Protein AF-A0A4E9E8W4-F1 (afdb_monomer_lite)

Sequence (91 aa):
MGQSPHFYKKEERMYPRICATHARNLDRLNPGHEIVRILLRLLEWDHKNRITAPELVKLTVEMMEARSTQDAPKEQMDLEVPEGTRTVEFW

Structure (mmCIF, N/CA/C/O backbone):
data_AF-A0A4E9E8W4-F1
#
_entry.id   AF-A0A4E9E8W4-F1
#
loop_
_atom_site.group_PDB
_atom_site.id
_atom_site.type_symbol
_atom_site.label_atom_id
_atom_site.label_alt_id
_atom_site.label_comp_id
_atom_site.label_asym_id
_atom_site.label_entity_id
_atom_site.label_seq_id
_atom_site.pdbx_PDB_ins_code
_atom_site.Cartn_x
_atom_site.Cartn_y
_atom_site.Cartn_z
_atom_site.occupancy
_atom_site.B_iso_or_equiv
_atom_site.auth_seq_id
_atom_site.auth_comp_id
_atom_site.auth_asym_id
_atom_site.auth_atom_id
_atom_site.pdbx_PDB_model_num
ATOM 1 N N . MET A 1 1 ? 26.919 -17.630 3.805 1.00 34.91 1 MET A N 1
ATOM 2 C CA . MET A 1 1 ? 26.951 -16.602 2.743 1.00 34.91 1 MET A CA 1
ATOM 3 C C . MET A 1 1 ? 25.792 -16.879 1.800 1.00 34.91 1 MET A C 1
ATOM 5 O O . MET A 1 1 ? 25.895 -17.789 0.991 1.00 34.91 1 MET A O 1
ATOM 9 N N . GLY A 1 2 ? 24.657 -16.202 1.986 1.00 43.97 2 GLY A N 1
ATOM 10 C CA . GLY A 1 2 ? 23.511 -16.354 1.088 1.00 43.97 2 GLY A CA 1
ATOM 11 C C . GLY A 1 2 ? 23.799 -15.615 -0.212 1.00 43.97 2 GLY A C 1
ATOM 12 O O . GLY A 1 2 ? 24.058 -14.415 -0.178 1.00 43.97 2 GLY A O 1
ATOM 13 N N . GLN A 1 3 ? 23.816 -16.325 -1.339 1.00 43.03 3 GLN A N 1
ATOM 14 C CA . GLN A 1 3 ? 23.792 -15.675 -2.645 1.00 43.03 3 GLN A CA 1
ATOM 15 C C . GLN A 1 3 ? 22.456 -14.938 -2.756 1.00 43.03 3 GLN A C 1
ATOM 17 O O . GLN A 1 3 ? 21.405 -15.575 -2.816 1.00 43.03 3 GLN A O 1
ATOM 22 N N . SER A 1 4 ? 22.487 -13.602 -2.749 1.00 48.44 4 SER A N 1
ATOM 23 C CA . SER A 1 4 ? 21.340 -12.820 -3.209 1.00 48.44 4 SER A CA 1
ATOM 24 C C . SER A 1 4 ? 20.986 -13.301 -4.617 1.00 48.44 4 SER A C 1
ATOM 26 O O . SER A 1 4 ? 21.905 -13.449 -5.430 1.00 48.44 4 SER A O 1
ATOM 28 N N . PRO A 1 5 ? 19.708 -13.568 -4.931 1.00 53.66 5 PRO A N 1
ATOM 29 C CA . PRO A 1 5 ? 19.345 -14.041 -6.256 1.00 53.66 5 PRO A CA 1
ATOM 30 C C . PRO A 1 5 ? 19.812 -13.014 -7.292 1.00 53.66 5 PRO A C 1
ATOM 32 O O . PRO A 1 5 ? 19.467 -11.834 -7.210 1.00 53.66 5 PRO A O 1
ATOM 35 N N . HIS A 1 6 ? 20.634 -13.446 -8.249 1.00 51.22 6 HIS A N 1
ATOM 36 C CA . HIS A 1 6 ? 20.981 -12.628 -9.405 1.00 51.22 6 HIS A CA 1
ATOM 37 C C . HIS A 1 6 ? 19.777 -12.593 -10.342 1.00 51.22 6 HIS A C 1
ATOM 39 O O . HIS A 1 6 ? 19.665 -13.401 -11.260 1.00 51.22 6 HIS A O 1
ATOM 45 N N . PHE A 1 7 ? 18.859 -11.666 -10.088 1.00 53.56 7 PHE A N 1
ATOM 46 C CA . PHE A 1 7 ? 17.777 -11.378 -11.016 1.00 53.56 7 PHE A CA 1
ATOM 47 C C . PHE A 1 7 ? 18.368 -10.773 -12.291 1.00 53.56 7 PHE A C 1
ATOM 49 O O . PHE A 1 7 ? 19.197 -9.858 -12.254 1.00 53.56 7 PHE A O 1
ATOM 56 N N . TYR A 1 8 ? 17.963 -11.282 -13.452 1.00 60.78 8 TYR A N 1
ATOM 57 C CA . TYR A 1 8 ? 18.376 -10.682 -14.718 1.00 60.78 8 TYR A CA 1
ATOM 58 C C . TYR A 1 8 ? 17.793 -9.260 -14.784 1.00 60.78 8 TYR A C 1
ATOM 60 O O . TYR A 1 8 ? 16.642 -9.057 -14.410 1.00 60.78 8 TYR A O 1
ATOM 68 N N . LYS A 1 9 ? 18.525 -8.263 -15.317 1.00 64.19 9 LYS A N 1
ATOM 69 C CA . LYS A 1 9 ? 18.093 -6.837 -15.389 1.00 64.19 9 LYS A CA 1
ATOM 70 C C . LYS A 1 9 ? 16.644 -6.613 -15.869 1.00 64.19 9 LYS A C 1
ATOM 72 O O . LYS A 1 9 ? 16.053 -5.567 -15.614 1.00 64.19 9 LYS A O 1
ATOM 77 N N . LYS A 1 10 ? 16.084 -7.556 -16.633 1.00 67.81 10 LYS A N 1
ATOM 78 C CA . LYS A 1 10 ? 14.693 -7.547 -17.104 1.00 67.81 10 LYS A CA 1
ATOM 79 C C . LYS A 1 10 ? 13.684 -7.872 -15.992 1.00 67.81 10 LYS A C 1
ATOM 81 O O . LYS A 1 10 ? 12.639 -7.234 -15.941 1.00 67.81 10 LYS A O 1
ATOM 86 N N . GLU A 1 11 ? 13.991 -8.823 -15.119 1.00 65.94 11 GLU A N 1
ATOM 87 C CA . GLU A 1 11 ? 13.145 -9.236 -13.993 1.00 65.94 11 GLU A CA 1
ATOM 88 C C . GLU A 1 11 ? 13.069 -8.134 -12.934 1.00 65.94 11 GLU A C 1
ATOM 90 O O . GLU A 1 11 ? 11.971 -7.765 -12.525 1.00 65.94 11 GLU A O 1
ATOM 95 N N . GLU A 1 12 ? 14.196 -7.497 -12.598 1.00 67.81 12 GLU A N 1
ATOM 96 C CA . GLU A 1 12 ? 14.230 -6.357 -11.665 1.00 67.81 12 GLU A CA 1
ATOM 97 C C . GLU A 1 12 ? 13.363 -5.183 -12.143 1.00 67.81 12 GLU A C 1
ATOM 99 O O . GLU A 1 12 ? 12.658 -4.551 -11.359 1.00 67.81 12 GLU A O 1
ATOM 104 N N . ARG A 1 13 ? 13.355 -4.911 -13.454 1.00 74.25 13 ARG A N 1
ATOM 105 C CA . ARG A 1 13 ? 12.509 -3.863 -14.054 1.00 74.25 13 ARG A CA 1
ATOM 106 C C . ARG A 1 13 ? 11.020 -4.207 -14.022 1.00 74.25 13 ARG A C 1
ATOM 108 O O . ARG A 1 13 ? 10.188 -3.302 -14.012 1.00 74.25 13 ARG A O 1
ATOM 115 N N . MET A 1 14 ? 10.681 -5.494 -14.046 1.00 82.31 14 MET A N 1
ATOM 116 C CA . MET A 1 14 ? 9.297 -5.970 -13.986 1.00 82.31 14 MET A CA 1
ATOM 117 C C . MET A 1 14 ? 8.787 -6.096 -12.553 1.00 82.31 14 MET A C 1
ATOM 119 O O . MET A 1 14 ? 7.579 -6.010 -12.334 1.00 82.31 14 MET A O 1
ATOM 123 N N . TYR A 1 15 ? 9.691 -6.240 -11.586 1.00 81.12 15 TYR A N 1
ATOM 124 C CA . TYR A 1 15 ? 9.364 -6.473 -10.187 1.00 81.12 15 TYR A CA 1
ATOM 125 C C . TYR A 1 15 ? 8.364 -5.456 -9.599 1.00 81.12 15 TYR A C 1
ATOM 127 O O . TYR A 1 15 ? 7.352 -5.894 -9.051 1.00 81.12 15 TYR A O 1
ATOM 135 N N . PRO A 1 16 ? 8.493 -4.125 -9.808 1.00 85.12 16 PRO A N 1
ATOM 136 C CA . PRO A 1 16 ? 7.488 -3.172 -9.326 1.00 85.12 16 PRO A CA 1
ATOM 137 C C . PRO A 1 16 ? 6.088 -3.404 -9.908 1.00 85.12 16 PRO A C 1
ATOM 139 O O . PRO A 1 16 ? 5.092 -3.272 -9.202 1.00 85.12 16 PRO A O 1
ATOM 142 N N . ARG A 1 17 ? 5.992 -3.783 -11.190 1.00 87.69 17 ARG A N 1
ATOM 143 C CA . ARG A 1 17 ? 4.702 -4.083 -11.836 1.00 87.69 17 ARG A CA 1
ATOM 144 C C . ARG A 1 17 ? 4.078 -5.360 -11.287 1.00 87.69 17 ARG A C 1
ATOM 146 O O . ARG A 1 17 ? 2.859 -5.417 -11.137 1.00 87.69 17 ARG A O 1
ATOM 153 N N . ILE A 1 18 ? 4.900 -6.363 -10.992 1.00 89.56 18 ILE A N 1
ATOM 154 C CA . ILE A 1 18 ? 4.463 -7.618 -10.377 1.00 89.56 18 ILE A CA 1
ATOM 155 C C . ILE A 1 18 ? 3.898 -7.330 -8.981 1.00 89.56 18 ILE A C 1
ATOM 157 O O . ILE A 1 18 ? 2.748 -7.674 -8.714 1.00 89.56 18 IL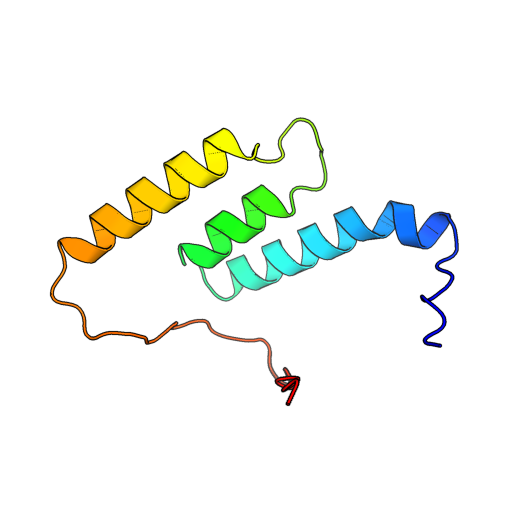E A O 1
ATOM 161 N N . CYS A 1 19 ? 4.628 -6.594 -8.138 1.00 89.94 19 CYS A N 1
ATOM 162 C CA . CYS A 1 19 ? 4.153 -6.203 -6.809 1.00 89.94 19 CYS A CA 1
ATOM 163 C C . CYS A 1 19 ? 2.856 -5.381 -6.865 1.00 89.94 19 CYS A C 1
ATOM 165 O O . CYS A 1 19 ? 1.907 -5.691 -6.147 1.00 89.94 19 CYS A O 1
ATOM 167 N N . ALA A 1 20 ? 2.772 -4.393 -7.763 1.00 91.75 20 ALA A N 1
ATOM 168 C CA . ALA A 1 20 ? 1.551 -3.612 -7.968 1.00 91.75 20 ALA A CA 1
ATOM 169 C C . ALA A 1 20 ? 0.360 -4.496 -8.377 1.00 91.75 20 ALA A C 1
ATOM 171 O O . ALA A 1 20 ? -0.774 -4.270 -7.960 1.00 91.75 20 ALA A O 1
ATOM 172 N N . THR A 1 21 ? 0.606 -5.519 -9.199 1.00 93.31 21 THR A N 1
ATOM 173 C CA . THR A 1 21 ? -0.424 -6.478 -9.623 1.00 93.31 21 THR A CA 1
ATOM 174 C C . THR A 1 21 ? -0.892 -7.339 -8.453 1.00 93.31 21 THR A C 1
ATOM 176 O O . THR A 1 21 ? -2.096 -7.505 -8.271 1.00 93.31 21 THR A O 1
ATOM 179 N N . HIS A 1 22 ? 0.029 -7.834 -7.624 1.00 91.50 22 HIS A N 1
ATOM 180 C CA . HIS A 1 22 ? -0.321 -8.593 -6.422 1.00 91.50 22 HIS A CA 1
ATOM 181 C C . HIS A 1 22 ? -1.139 -7.762 -5.432 1.00 91.50 22 HIS A C 1
ATOM 183 O O . HIS A 1 22 ? -2.168 -8.238 -4.963 1.00 91.50 22 HIS A O 1
ATOM 189 N N . ALA A 1 23 ? -0.752 -6.508 -5.185 1.00 92.12 23 ALA A N 1
ATOM 190 C CA . ALA A 1 23 ? -1.505 -5.607 -4.315 1.00 92.12 23 ALA A CA 1
ATOM 191 C C . ALA A 1 23 ? -2.937 -5.366 -4.829 1.00 92.12 23 ALA A C 1
ATOM 193 O O . ALA A 1 23 ? -3.886 -5.415 -4.054 1.00 92.12 23 ALA A O 1
ATOM 194 N N . ARG A 1 24 ? -3.119 -5.191 -6.148 1.00 93.44 24 ARG A N 1
ATOM 195 C CA . ARG A 1 24 ? -4.453 -5.062 -6.770 1.00 93.44 24 ARG A CA 1
ATOM 196 C C . ARG A 1 24 ? -5.294 -6.327 -6.654 1.00 93.44 24 ARG A C 1
ATOM 198 O O . ARG A 1 24 ? -6.505 -6.236 -6.500 1.00 93.44 24 ARG A O 1
ATOM 205 N N . ASN A 1 25 ? -4.682 -7.503 -6.747 1.00 92.88 25 ASN A N 1
ATOM 206 C CA . ASN A 1 25 ? -5.405 -8.755 -6.536 1.00 92.88 25 ASN A CA 1
ATOM 207 C C . ASN A 1 25 ? -5.829 -8.910 -5.073 1.00 92.88 25 ASN A C 1
ATOM 209 O O . ASN A 1 25 ? -6.950 -9.337 -4.819 1.00 92.88 25 ASN A O 1
ATOM 213 N N . LEU A 1 26 ? -4.972 -8.507 -4.131 1.00 91.69 26 LEU A N 1
ATOM 214 C CA . LEU A 1 26 ? -5.308 -8.508 -2.712 1.00 91.69 26 LEU A CA 1
ATOM 215 C C . LEU A 1 26 ? -6.455 -7.536 -2.400 1.00 91.69 26 LEU A C 1
ATOM 217 O O . LEU A 1 26 ? -7.334 -7.887 -1.624 1.00 91.69 26 LEU A O 1
ATOM 221 N N . ASP A 1 27 ? -6.485 -6.362 -3.037 1.00 93.19 27 ASP A N 1
ATOM 222 C CA . ASP A 1 27 ? -7.572 -5.377 -2.895 1.00 93.19 27 ASP A CA 1
ATOM 223 C C . ASP A 1 27 ? -8.908 -5.894 -3.429 1.00 93.19 27 ASP A C 1
ATOM 225 O O . ASP A 1 27 ? -9.940 -5.708 -2.794 1.00 93.19 27 ASP A O 1
ATOM 229 N N . ARG A 1 28 ? -8.894 -6.620 -4.553 1.00 93.50 28 ARG A N 1
ATOM 230 C CA . ARG A 1 28 ? -10.102 -7.282 -5.071 1.00 93.50 28 ARG A CA 1
ATOM 231 C C . ARG A 1 28 ? -10.657 -8.326 -4.110 1.00 93.50 28 ARG A C 1
ATOM 233 O O . ARG A 1 28 ? -11.870 -8.487 -4.052 1.00 93.50 28 ARG A O 1
ATOM 240 N N . LEU A 1 29 ? -9.775 -9.037 -3.412 1.00 92.44 29 LEU A N 1
ATOM 241 C CA . LEU A 1 29 ? -10.152 -10.031 -2.410 1.00 92.44 29 LEU A CA 1
ATOM 242 C C . LEU A 1 29 ? -10.601 -9.369 -1.097 1.00 92.44 29 LEU A C 1
ATOM 244 O O . LEU A 1 29 ? -11.468 -9.884 -0.413 1.00 92.44 29 LEU A O 1
ATOM 248 N N . ASN A 1 30 ? -10.058 -8.192 -0.777 1.00 89.56 30 ASN A N 1
ATOM 249 C CA . ASN A 1 30 ? -10.289 -7.481 0.480 1.00 89.56 30 ASN A CA 1
ATOM 250 C C . ASN A 1 30 ? -10.762 -6.040 0.230 1.00 89.56 30 ASN A C 1
ATOM 252 O O . ASN A 1 30 ? -10.056 -5.082 0.582 1.00 89.56 30 ASN A O 1
ATOM 256 N N . PRO A 1 31 ? -11.934 -5.851 -0.399 1.00 87.75 31 PRO A N 1
ATOM 257 C CA . PRO A 1 31 ? -12.374 -4.535 -0.825 1.00 87.75 31 PRO A CA 1
ATOM 258 C C . PRO A 1 31 ? -12.551 -3.610 0.380 1.00 87.75 31 PRO A C 1
ATOM 260 O O . PRO A 1 31 ? -13.342 -3.858 1.284 1.00 87.75 31 PRO A O 1
ATOM 263 N N . GLY A 1 32 ? -11.813 -2.501 0.377 1.00 84.94 32 GLY A N 1
ATOM 264 C CA . GLY A 1 32 ? -11.909 -1.493 1.430 1.00 84.94 32 GLY A CA 1
ATOM 265 C C . GLY A 1 32 ? -11.056 -1.752 2.670 1.00 84.94 32 GLY A C 1
ATOM 266 O O . GLY A 1 32 ? -11.020 -0.882 3.540 1.00 84.94 32 GLY A O 1
ATOM 267 N N . HIS A 1 33 ? -10.316 -2.862 2.730 1.00 87.50 33 HIS A N 1
ATOM 268 C CA . HIS A 1 33 ? -9.445 -3.158 3.861 1.00 87.50 33 HIS A CA 1
ATOM 269 C C . HIS A 1 33 ? -8.282 -2.155 3.942 1.00 87.50 33 HIS A C 1
ATOM 271 O O . HIS A 1 33 ? -7.504 -1.975 3.000 1.00 87.50 33 HIS A O 1
ATOM 277 N N . GLU A 1 34 ? -8.133 -1.495 5.089 1.00 86.06 34 GLU A N 1
ATOM 278 C CA . GLU A 1 34 ? -7.276 -0.311 5.217 1.00 86.06 34 GLU A CA 1
ATOM 279 C C . GLU A 1 34 ? -5.787 -0.613 4.973 1.00 86.06 34 GLU A C 1
ATOM 281 O O . GLU A 1 34 ? -5.102 0.130 4.270 1.00 86.06 34 GLU A O 1
ATOM 286 N N . ILE A 1 35 ? -5.292 -1.750 5.478 1.00 87.12 35 ILE A N 1
ATOM 287 C CA . ILE A 1 35 ? -3.906 -2.192 5.239 1.00 87.12 35 ILE A CA 1
ATOM 288 C C . ILE A 1 35 ? -3.665 -2.450 3.747 1.00 87.12 35 ILE A C 1
ATOM 290 O O . ILE A 1 35 ? -2.601 -2.120 3.224 1.00 87.12 35 ILE A O 1
ATOM 294 N N . VAL A 1 36 ? -4.656 -2.988 3.029 1.00 90.31 36 VAL A N 1
ATOM 295 C CA . VAL A 1 36 ? -4.516 -3.269 1.595 1.00 90.31 36 VAL A CA 1
ATOM 296 C C . VAL A 1 36 ? -4.485 -1.971 0.797 1.00 90.31 36 VAL A C 1
ATOM 298 O O . VAL A 1 36 ? -3.671 -1.826 -0.113 1.00 90.31 36 VAL A O 1
ATOM 301 N N . ARG A 1 37 ? -5.270 -0.970 1.208 1.00 89.56 37 ARG A N 1
ATOM 302 C CA . ARG A 1 37 ? -5.195 0.384 0.643 1.00 89.56 37 ARG A CA 1
ATOM 303 C C . ARG A 1 37 ? -3.821 1.026 0.846 1.00 89.56 37 ARG A C 1
ATOM 305 O O . ARG A 1 37 ? -3.310 1.649 -0.085 1.00 89.56 37 ARG A O 1
ATOM 312 N N . ILE A 1 38 ? -3.193 0.854 2.013 1.00 91.81 38 ILE A N 1
ATOM 313 C CA . ILE A 1 38 ? -1.804 1.296 2.229 1.00 91.81 38 ILE A CA 1
ATOM 314 C C . ILE A 1 38 ? -0.856 0.562 1.270 1.00 91.81 3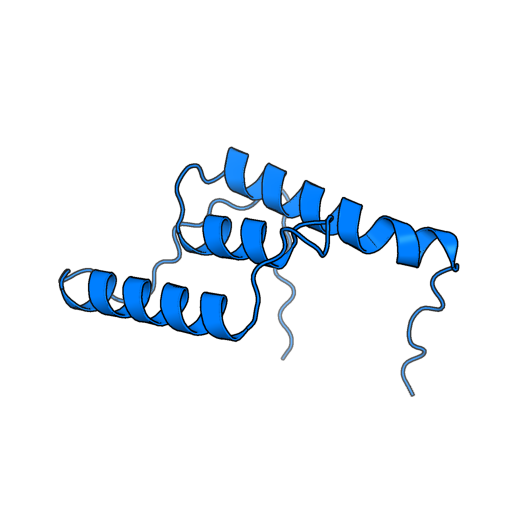8 ILE A C 1
ATOM 316 O O . ILE A 1 38 ? -0.045 1.204 0.597 1.00 91.81 38 ILE A O 1
ATOM 320 N N . 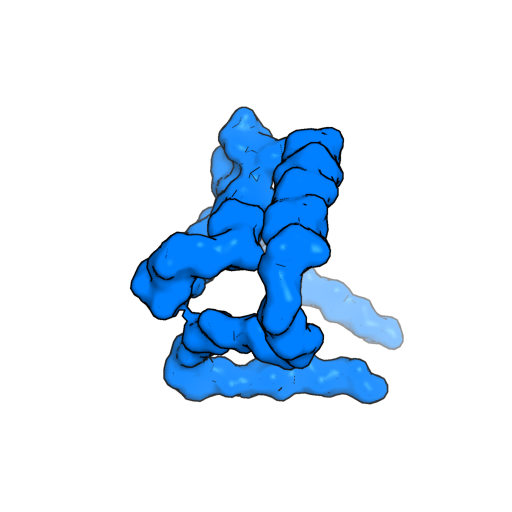LEU A 1 39 ? -0.974 -0.766 1.167 1.00 91.81 39 LEU A N 1
ATOM 321 C CA . LEU A 1 39 ? -0.131 -1.584 0.290 1.00 91.81 39 LEU A CA 1
ATOM 322 C C . LEU A 1 39 ? -0.238 -1.163 -1.179 1.00 91.81 39 LEU A C 1
ATOM 324 O O . LEU A 1 39 ? 0.786 -1.077 -1.854 1.00 91.81 39 LEU A O 1
ATOM 328 N N . LEU A 1 40 ? -1.437 -0.835 -1.669 1.00 93.50 40 LEU A N 1
ATOM 329 C CA . LEU A 1 40 ? -1.632 -0.313 -3.025 1.00 93.50 40 LEU A CA 1
ATOM 330 C C . LEU A 1 40 ? -0.831 0.966 -3.276 1.00 93.50 40 LEU A C 1
ATOM 332 O O . LEU A 1 40 ? -0.202 1.106 -4.323 1.00 93.50 40 LEU A O 1
ATOM 336 N N . ARG A 1 41 ? -0.829 1.890 -2.312 1.00 94.12 41 ARG A N 1
ATOM 337 C CA . ARG A 1 41 ? -0.108 3.164 -2.428 1.00 94.12 41 ARG A CA 1
ATOM 338 C C . ARG A 1 41 ? 1.409 2.986 -2.334 1.00 94.12 41 ARG A C 1
ATOM 340 O O . ARG A 1 41 ? 2.146 3.677 -3.038 1.00 94.12 41 ARG A O 1
ATOM 347 N N . LEU A 1 42 ? 1.872 2.060 -1.492 1.00 93.94 42 LEU A N 1
ATOM 348 C CA . LEU A 1 42 ? 3.289 1.703 -1.339 1.00 93.94 42 LEU A CA 1
ATOM 349 C C . LEU A 1 42 ? 3.856 1.007 -2.577 1.00 93.94 42 LEU A C 1
ATOM 351 O O . LEU A 1 42 ? 4.977 1.291 -2.999 1.00 93.94 42 LEU A O 1
ATOM 355 N N . LEU A 1 43 ? 3.082 0.086 -3.149 1.00 94.00 43 LEU A N 1
ATOM 356 C CA . LEU A 1 43 ? 3.497 -0.767 -4.259 1.00 94.00 43 LEU A CA 1
ATOM 357 C C . LEU A 1 43 ? 3.095 -0.202 -5.625 1.00 94.00 43 LEU A C 1
ATOM 359 O O . LEU A 1 43 ? 3.159 -0.921 -6.620 1.00 94.00 43 LEU A O 1
ATOM 363 N N . GLU A 1 44 ? 2.722 1.078 -5.699 1.00 92.88 44 GLU A N 1
ATOM 364 C CA . GLU A 1 44 ? 2.432 1.746 -6.966 1.00 92.88 44 GLU A CA 1
ATOM 365 C C . GLU A 1 44 ? 3.649 1.655 -7.902 1.00 92.88 44 GLU A C 1
ATOM 367 O O . GLU A 1 44 ? 4.796 1.935 -7.524 1.00 92.88 44 GLU A O 1
ATOM 372 N N . TRP A 1 45 ? 3.407 1.203 -9.132 1.00 90.25 45 TRP A N 1
ATOM 373 C CA . TRP A 1 45 ? 4.466 0.938 -10.100 1.00 90.25 45 TRP A CA 1
ATOM 374 C C . TRP A 1 45 ? 5.023 2.242 -10.677 1.00 90.25 45 TRP A C 1
ATOM 376 O O . TRP A 1 45 ? 6.219 2.300 -10.969 1.00 90.25 45 TRP A O 1
ATOM 386 N N . ASP A 1 46 ? 4.190 3.280 -10.813 1.00 89.44 46 ASP A N 1
ATOM 387 C CA . ASP A 1 46 ? 4.648 4.615 -11.186 1.00 89.44 46 ASP A CA 1
ATOM 388 C C . ASP A 1 46 ? 5.186 5.362 -9.961 1.00 89.44 46 ASP A C 1
ATOM 390 O O . ASP A 1 46 ? 4.440 5.817 -9.096 1.00 89.44 46 ASP A O 1
ATOM 394 N N . HIS A 1 47 ? 6.506 5.534 -9.914 1.00 87.12 47 HIS A N 1
ATOM 395 C CA . HIS A 1 47 ? 7.194 6.272 -8.855 1.00 87.12 47 HIS A CA 1
ATOM 396 C C . HIS A 1 47 ? 6.652 7.689 -8.612 1.00 87.12 47 HIS A C 1
ATOM 398 O O . HIS A 1 47 ? 6.772 8.174 -7.493 1.00 87.12 47 HIS A O 1
ATOM 404 N N . LYS A 1 48 ? 6.055 8.347 -9.617 1.00 91.31 48 LYS A N 1
ATOM 405 C CA . LYS A 1 48 ? 5.470 9.688 -9.453 1.00 91.31 48 LYS A CA 1
ATOM 406 C C . LYS A 1 48 ? 4.174 9.682 -8.644 1.00 91.31 48 LYS A C 1
ATOM 408 O O . LYS A 1 48 ? 3.844 10.693 -8.039 1.00 91.31 48 LYS A O 1
ATOM 413 N N . ASN A 1 49 ? 3.461 8.557 -8.646 1.00 91.88 49 ASN A N 1
ATOM 414 C CA . ASN A 1 49 ? 2.189 8.379 -7.941 1.00 91.88 49 ASN A CA 1
ATOM 415 C C . ASN A 1 49 ? 2.349 7.577 -6.641 1.00 91.88 49 ASN A C 1
ATOM 417 O O . ASN A 1 49 ? 1.397 7.443 -5.872 1.00 91.88 49 ASN A O 1
ATOM 421 N N . ARG A 1 50 ? 3.537 7.009 -6.405 1.00 93.94 50 ARG A N 1
ATOM 422 C CA . ARG A 1 50 ? 3.833 6.237 -5.203 1.00 93.94 50 ARG A CA 1
ATOM 423 C C . ARG A 1 50 ? 3.860 7.149 -3.987 1.00 93.94 50 ARG A C 1
ATOM 425 O O . ARG A 1 50 ? 4.477 8.210 -4.013 1.00 93.94 50 ARG A O 1
ATOM 432 N N . ILE A 1 51 ? 3.228 6.689 -2.911 1.00 95.00 51 ILE A N 1
ATOM 433 C CA . ILE A 1 51 ? 3.220 7.413 -1.641 1.00 95.00 51 ILE A CA 1
ATOM 434 C C . ILE A 1 51 ? 4.644 7.627 -1.126 1.00 95.00 51 ILE A C 1
ATOM 436 O O . ILE A 1 51 ? 5.489 6.728 -1.156 1.00 95.00 51 ILE A O 1
ATOM 440 N N . THR A 1 52 ? 4.901 8.832 -0.642 1.00 94.69 52 THR A N 1
ATOM 441 C CA . THR A 1 52 ? 6.159 9.190 0.005 1.00 94.69 52 THR A CA 1
ATOM 442 C C . THR A 1 52 ? 6.159 8.765 1.473 1.00 94.69 52 THR A C 1
ATOM 444 O O . THR A 1 52 ? 5.112 8.540 2.081 1.00 94.69 52 THR A O 1
ATOM 447 N N . ALA A 1 53 ? 7.342 8.679 2.085 1.00 94.00 53 ALA A N 1
ATOM 448 C CA . ALA A 1 53 ? 7.446 8.335 3.503 1.00 94.00 53 ALA A CA 1
ATOM 449 C C . ALA A 1 53 ? 6.680 9.311 4.430 1.00 94.00 53 ALA A C 1
ATOM 451 O O . ALA A 1 53 ? 5.962 8.828 5.304 1.00 94.00 53 ALA A O 1
ATOM 452 N N . PRO A 1 54 ? 6.737 10.649 4.246 1.00 94.88 54 PRO A N 1
ATOM 453 C CA . PRO A 1 54 ? 5.953 11.572 5.071 1.00 94.88 54 PRO A CA 1
ATOM 454 C C . PRO A 1 54 ? 4.438 11.376 4.934 1.00 94.88 54 PRO A C 1
ATOM 456 O O . PRO A 1 54 ? 3.718 11.391 5.931 1.00 94.88 54 PRO A O 1
ATOM 459 N N . GLU A 1 55 ? 3.945 11.150 3.713 1.00 94.50 55 GLU A N 1
ATOM 460 C CA . GLU A 1 55 ? 2.523 10.877 3.472 1.00 94.50 55 GLU A CA 1
ATOM 461 C C . GLU A 1 55 ? 2.078 9.557 4.107 1.00 94.50 55 GLU A C 1
ATOM 463 O O . GLU A 1 55 ? 0.968 9.473 4.630 1.00 94.50 55 GLU A O 1
ATOM 468 N N . LEU A 1 56 ? 2.943 8.539 4.087 1.00 93.50 56 LEU A N 1
ATOM 469 C CA . LEU A 1 56 ? 2.686 7.258 4.735 1.00 93.50 56 LEU A CA 1
ATOM 470 C C . LEU A 1 56 ? 2.595 7.400 6.254 1.00 93.50 56 LEU A C 1
ATOM 472 O O . LEU A 1 56 ? 1.678 6.843 6.854 1.00 93.50 56 LEU A O 1
ATOM 476 N N . VAL A 1 57 ? 3.516 8.145 6.873 1.00 93.00 57 VAL A N 1
ATOM 477 C CA . VAL A 1 57 ? 3.481 8.413 8.319 1.00 93.00 57 VAL A CA 1
ATOM 478 C C . VAL A 1 57 ? 2.168 9.091 8.686 1.00 93.00 57 VAL A C 1
ATOM 480 O O . VAL A 1 57 ? 1.469 8.605 9.570 1.00 93.00 57 VAL A O 1
ATOM 483 N N . LYS A 1 58 ? 1.791 10.149 7.958 1.00 92.81 58 LYS A N 1
ATOM 484 C CA . LYS A 1 58 ? 0.525 10.855 8.181 1.00 92.81 58 LYS A CA 1
ATOM 485 C C . LYS A 1 58 ? -0.678 9.910 8.088 1.00 92.81 58 LYS A C 1
ATOM 487 O O . LYS A 1 58 ? -1.472 9.849 9.017 1.00 92.81 58 LYS A O 1
ATOM 492 N N . LEU A 1 59 ? -0.770 9.136 7.005 1.00 90.44 59 LEU A N 1
ATOM 493 C CA . LEU A 1 59 ? -1.863 8.186 6.785 1.00 90.44 59 LEU A CA 1
ATOM 494 C C . LEU A 1 59 ? -1.945 7.124 7.892 1.00 90.44 59 LEU A C 1
ATOM 496 O O . LEU A 1 59 ? -3.031 6.770 8.340 1.00 90.44 59 LEU A O 1
ATOM 500 N N . THR A 1 60 ? -0.796 6.608 8.332 1.00 87.88 60 THR A N 1
ATOM 501 C CA . THR A 1 60 ? -0.742 5.562 9.361 1.00 87.88 60 THR A CA 1
ATOM 502 C C . THR A 1 60 ? -1.180 6.109 10.718 1.00 87.88 60 THR A C 1
ATOM 504 O O . THR A 1 60 ? -1.927 5.438 11.422 1.00 87.88 60 THR A O 1
ATOM 507 N N . VAL A 1 61 ? -0.773 7.337 11.063 1.00 89.81 61 VAL A N 1
ATOM 508 C CA . VAL A 1 61 ? -1.220 8.016 12.289 1.00 89.81 61 VAL A CA 1
ATOM 509 C C . VAL A 1 61 ? -2.735 8.222 12.272 1.00 89.81 61 VAL A C 1
ATOM 511 O O . VAL A 1 61 ? -3.400 7.794 13.210 1.00 89.81 61 VAL A O 1
ATOM 514 N N . GLU A 1 62 ? -3.290 8.769 11.185 1.00 88.12 62 GLU A N 1
ATOM 515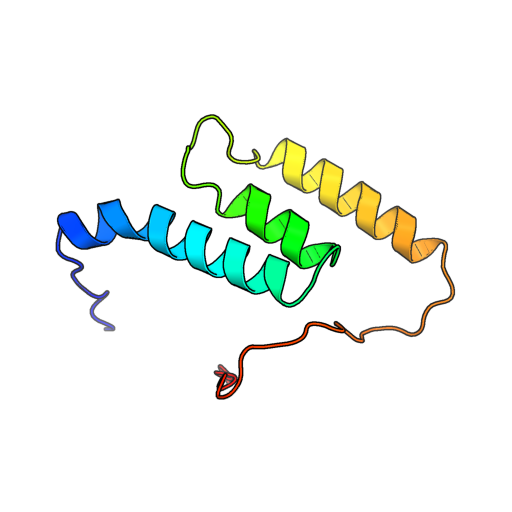 C CA . GLU A 1 62 ? -4.742 8.977 11.035 1.00 88.12 62 GLU A CA 1
ATOM 516 C C . GLU A 1 62 ? -5.530 7.665 11.212 1.00 88.12 62 GLU A C 1
ATOM 518 O O . GLU A 1 62 ? -6.562 7.629 11.882 1.00 88.12 62 GLU A O 1
ATOM 523 N N . MET A 1 63 ? -5.024 6.558 10.661 1.00 83.44 63 MET A N 1
ATOM 524 C CA . MET A 1 63 ? -5.644 5.238 10.814 1.00 83.44 63 MET A CA 1
ATOM 525 C C . MET A 1 63 ? -5.547 4.683 12.239 1.00 83.44 63 MET A C 1
ATOM 527 O O . MET A 1 63 ? -6.489 4.059 12.727 1.00 83.44 63 MET A O 1
ATOM 531 N N . MET A 1 64 ? -4.417 4.887 12.918 1.00 82.56 64 MET A N 1
ATOM 532 C CA . MET A 1 64 ? -4.249 4.458 14.308 1.00 82.56 64 MET A CA 1
ATOM 533 C C . MET A 1 64 ? -5.174 5.233 15.249 1.00 82.56 64 MET A C 1
ATOM 535 O O . MET A 1 64 ? -5.792 4.630 16.124 1.00 82.56 64 MET A O 1
ATOM 539 N N . GLU A 1 65 ? -5.312 6.542 15.040 1.00 85.06 65 GLU A N 1
ATOM 540 C CA . GLU A 1 65 ? -6.243 7.391 15.789 1.00 85.06 65 GLU A CA 1
ATOM 541 C C . GLU A 1 65 ? -7.699 6.965 15.554 1.00 85.06 65 GLU A C 1
ATOM 543 O O . GLU A 1 65 ? -8.456 6.796 16.511 1.00 85.06 65 GLU A O 1
ATOM 548 N N . ALA A 1 66 ? -8.083 6.686 14.302 1.00 79.62 66 ALA A N 1
ATOM 549 C CA . ALA A 1 66 ? -9.421 6.192 13.973 1.00 79.62 66 ALA A CA 1
ATOM 550 C C . ALA A 1 66 ? -9.748 4.870 14.692 1.00 79.62 66 ALA A C 1
ATOM 552 O O . ALA A 1 66 ? -10.844 4.712 15.230 1.00 79.62 66 ALA A O 1
ATOM 553 N N . ARG A 1 67 ? -8.781 3.950 14.780 1.00 73.62 67 ARG A N 1
ATOM 554 C CA . ARG A 1 67 ? -8.932 2.671 15.494 1.00 73.62 67 ARG A CA 1
ATOM 555 C C . ARG A 1 67 ? -8.963 2.825 17.013 1.00 73.62 67 ARG A C 1
ATOM 557 O O . ARG A 1 67 ? -9.659 2.065 17.671 1.00 73.62 67 ARG A O 1
ATOM 564 N N . SER A 1 68 ? -8.257 3.805 17.582 1.00 65.62 68 SER A N 1
ATOM 565 C CA . SER A 1 68 ? -8.239 4.036 19.037 1.00 65.62 68 SER A CA 1
ATOM 566 C C . SER A 1 68 ? -9.571 4.556 19.589 1.00 65.62 68 SER A C 1
ATOM 568 O O . SER A 1 68 ? -9.776 4.515 20.800 1.00 65.62 68 SER A O 1
ATOM 570 N N . THR A 1 69 ? -10.451 5.078 18.732 1.00 61.47 69 THR A N 1
ATOM 571 C CA . THR A 1 69 ? -11.782 5.574 19.126 1.00 61.47 69 THR A CA 1
ATOM 572 C C . THR A 1 69 ? -12.873 4.504 19.061 1.00 61.47 69 THR A C 1
ATOM 574 O O . THR A 1 69 ? -14.002 4.755 19.478 1.00 61.47 69 THR A O 1
ATOM 577 N N . GLN A 1 70 ? -12.547 3.307 18.565 1.00 59.44 70 GLN A N 1
ATOM 578 C CA . GLN A 1 70 ? -13.452 2.167 18.492 1.00 59.44 70 GLN A CA 1
ATOM 579 C C . GLN A 1 70 ? -13.012 1.127 19.531 1.00 59.44 70 GLN A C 1
ATOM 581 O O . GLN A 1 70 ? -11.880 0.655 19.482 1.00 59.44 70 GLN A O 1
ATOM 586 N N . ASP A 1 71 ? -13.902 0.749 20.458 1.00 54.44 71 ASP A N 1
ATOM 587 C CA . ASP A 1 71 ? -13.721 -0.341 21.442 1.00 54.44 71 ASP A CA 1
ATOM 588 C C . ASP A 1 71 ? -13.705 -1.734 20.761 1.00 54.44 71 ASP A C 1
ATOM 590 O O . ASP A 1 71 ? -14.419 -2.664 21.141 1.00 54.44 71 ASP A O 1
ATOM 594 N N . ALA A 1 72 ? -12.928 -1.888 19.689 1.00 54.00 72 ALA A N 1
ATOM 595 C CA . ALA A 1 72 ? -12.785 -3.142 18.969 1.00 54.00 72 ALA A CA 1
ATOM 596 C C . ALA A 1 72 ? -11.734 -4.031 19.663 1.00 54.00 72 ALA A C 1
ATOM 598 O O . ALA A 1 72 ? -10.675 -3.533 20.067 1.00 54.00 72 ALA A O 1
ATOM 599 N N . PRO A 1 73 ? -11.982 -5.349 19.800 1.00 52.03 73 PRO A N 1
ATOM 600 C CA . PRO A 1 73 ? -11.0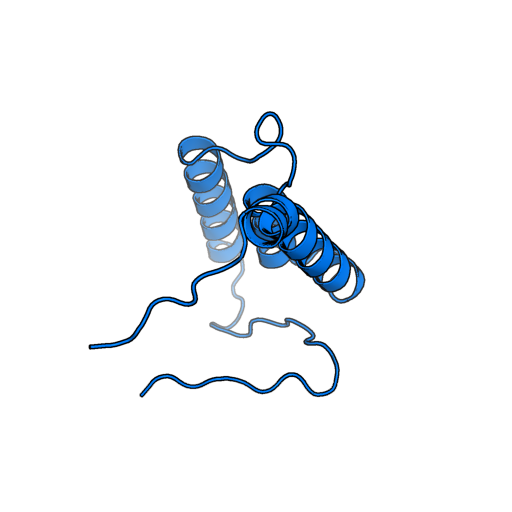01 -6.255 20.368 1.00 52.03 73 PRO A CA 1
ATOM 601 C C . PRO A 1 73 ? -9.710 -6.217 19.546 1.00 52.03 73 PRO A C 1
ATOM 603 O O . PRO A 1 73 ? -9.726 -6.177 18.315 1.00 52.03 73 PRO A O 1
ATOM 606 N N . LYS A 1 74 ? -8.583 -6.220 20.261 1.00 54.09 74 LYS A N 1
ATOM 607 C CA . LYS A 1 74 ? -7.239 -6.293 19.689 1.00 54.09 74 LYS A CA 1
ATOM 608 C C . LYS A 1 74 ? -7.120 -7.457 18.700 1.00 54.09 74 LYS A C 1
ATOM 610 O O . LYS A 1 74 ? -7.461 -8.588 19.025 1.00 54.09 74 LYS A O 1
ATOM 615 N N . GLU A 1 75 ? -6.496 -7.144 17.566 1.00 53.34 75 GLU A N 1
ATOM 616 C CA . GLU A 1 75 ? -5.673 -8.069 16.777 1.00 53.34 75 GLU A CA 1
ATOM 617 C C . GLU A 1 75 ? -6.391 -9.189 16.014 1.00 53.34 75 GLU A C 1
ATOM 619 O O . GLU A 1 75 ? -5.897 -10.311 15.955 1.00 53.34 75 GLU A O 1
ATOM 624 N N . GLN A 1 76 ? -7.477 -8.879 15.303 1.00 52.97 76 GLN A N 1
ATOM 625 C CA . GLN A 1 76 ? -7.825 -9.682 14.128 1.00 52.97 76 GLN A CA 1
ATOM 626 C C . GLN A 1 76 ? -7.611 -8.858 12.857 1.00 52.97 76 GLN A C 1
ATOM 628 O O . GLN A 1 76 ? -8.321 -7.902 12.557 1.00 52.97 76 GLN A O 1
ATOM 633 N N . MET A 1 77 ? -6.530 -9.177 12.140 1.00 62.44 77 MET A N 1
ATOM 634 C CA . MET A 1 77 ? -6.377 -8.783 10.743 1.00 62.44 77 MET A CA 1
ATOM 635 C C . MET A 1 77 ? -7.326 -9.675 9.944 1.00 62.44 77 MET A C 1
ATOM 637 O O . MET A 1 77 ? -6.939 -10.776 9.557 1.00 62.44 77 MET A O 1
ATOM 641 N N . ASP A 1 78 ? -8.556 -9.208 9.725 1.00 70.56 78 ASP A N 1
ATOM 642 C CA . ASP A 1 78 ? -9.570 -9.859 8.880 1.00 70.56 78 ASP A CA 1
ATOM 643 C C . ASP A 1 78 ? -9.199 -9.729 7.389 1.00 70.56 78 ASP A C 1
ATOM 645 O O . ASP A 1 78 ? -9.925 -9.172 6.569 1.00 70.56 78 ASP A O 1
ATOM 649 N N . LEU A 1 79 ? -7.992 -10.188 7.057 1.00 75.69 79 LEU A N 1
ATOM 650 C CA . LEU A 1 79 ? -7.445 -10.248 5.714 1.00 75.69 79 LEU A CA 1
ATOM 651 C C . LEU A 1 79 ? -7.718 -11.631 5.143 1.00 75.69 79 LEU A C 1
ATOM 653 O O . LEU A 1 79 ? -7.105 -12.623 5.542 1.00 75.69 79 LEU A O 1
ATOM 657 N N . GLU A 1 80 ? -8.594 -11.681 4.154 1.00 81.69 80 GLU A N 1
ATOM 658 C CA . GLU A 1 80 ? -8.726 -12.830 3.283 1.00 81.69 80 GLU A CA 1
ATOM 659 C C . GLU A 1 80 ? -7.437 -13.003 2.471 1.00 81.69 80 GLU A C 1
ATOM 661 O O . GLU A 1 80 ? -6.938 -12.080 1.814 1.00 81.69 80 GLU A O 1
ATOM 666 N N . VAL A 1 81 ? -6.881 -14.211 2.520 1.00 78.50 81 VAL A N 1
ATOM 667 C CA . VAL A 1 81 ? -5.675 -14.585 1.777 1.00 78.50 81 VAL A CA 1
ATOM 668 C C . VAL A 1 81 ? -6.042 -15.506 0.613 1.00 78.50 81 VAL A C 1
ATOM 670 O O . VAL A 1 81 ? -6.979 -16.296 0.737 1.00 78.50 81 VAL A O 1
ATOM 673 N N . PRO A 1 82 ? -5.320 -15.452 -0.521 1.00 79.69 82 PRO A N 1
ATOM 674 C CA . PRO A 1 82 ? -5.569 -16.360 -1.635 1.00 79.69 82 PRO A CA 1
ATOM 675 C C . PRO A 1 82 ? -5.490 -17.836 -1.221 1.00 79.69 82 PRO A C 1
ATOM 677 O O . PRO A 1 82 ? -4.641 -18.215 -0.406 1.00 79.69 82 PRO A O 1
ATOM 680 N N . GLU A 1 83 ? -6.318 -18.684 -1.831 1.00 79.12 83 GLU A N 1
ATOM 681 C CA . GLU A 1 83 ? -6.272 -20.133 -1.613 1.00 79.12 83 GLU A CA 1
ATOM 682 C C . GLU A 1 83 ? -4.862 -20.695 -1.855 1.00 79.12 83 GLU A C 1
ATOM 684 O O . GLU A 1 83 ? -4.183 -20.354 -2.825 1.00 79.12 83 GLU A O 1
ATOM 689 N N . GLY A 1 84 ? -4.403 -21.562 -0.947 1.00 78.25 84 GLY A N 1
ATOM 690 C CA . GLY A 1 84 ? -3.071 -22.165 -1.026 1.00 78.25 84 GLY A CA 1
ATOM 691 C C . GLY A 1 84 ? -1.921 -21.261 -0.566 1.00 78.25 84 GLY A C 1
ATOM 692 O O . GLY A 1 84 ? -0.763 -21.677 -0.667 1.00 78.25 84 GLY A O 1
ATOM 693 N N . THR A 1 85 ? -2.206 -20.065 -0.033 1.00 76.19 85 THR A N 1
ATOM 694 C CA . THR A 1 85 ? -1.194 -19.230 0.633 1.00 76.19 85 THR A CA 1
ATOM 695 C C . THR A 1 85 ? -0.558 -20.017 1.776 1.00 76.19 85 THR A C 1
ATOM 697 O O . THR A 1 85 ? -1.239 -20.457 2.699 1.00 76.19 85 THR A O 1
ATOM 700 N N . ARG A 1 86 ? 0.763 -20.209 1.715 1.00 72.75 86 ARG A N 1
ATOM 701 C CA . ARG A 1 86 ? 1.540 -20.809 2.803 1.00 72.75 86 ARG A CA 1
ATOM 702 C C . ARG A 1 86 ? 2.191 -19.694 3.605 1.00 72.75 86 ARG A C 1
ATOM 704 O O . ARG A 1 86 ? 2.990 -18.939 3.054 1.00 72.75 86 ARG A O 1
ATOM 711 N N . THR A 1 87 ? 1.867 -19.605 4.889 1.00 68.31 87 THR A N 1
ATOM 712 C CA . THR A 1 87 ? 2.575 -18.722 5.817 1.00 68.31 87 THR A CA 1
ATOM 713 C C . THR A 1 87 ? 4.021 -19.192 5.918 1.00 68.31 87 THR A C 1
ATOM 715 O O . THR A 1 87 ? 4.282 -20.353 6.231 1.00 68.31 87 THR A O 1
ATOM 718 N N . VAL A 1 88 ? 4.964 -18.308 5.601 1.00 65.44 88 VAL A N 1
ATOM 719 C CA . VAL A 1 88 ? 6.386 -18.564 5.834 1.00 65.44 88 VAL A CA 1
ATOM 720 C C . VAL A 1 88 ? 6.710 -17.991 7.203 1.00 65.44 88 VAL A C 1
ATOM 722 O O . VAL A 1 88 ? 6.748 -16.774 7.372 1.00 65.44 88 VAL A O 1
ATOM 725 N N . GLU A 1 89 ? 6.895 -18.868 8.182 1.00 54.03 89 GLU A N 1
ATOM 726 C CA . GLU A 1 89 ? 7.351 -18.480 9.512 1.00 54.03 89 GLU A CA 1
ATOM 727 C C . GLU A 1 89 ? 8.880 -18.444 9.521 1.00 54.03 89 GLU A C 1
ATOM 729 O O . GLU A 1 89 ? 9.543 -19.432 9.196 1.00 54.03 89 GLU A O 1
ATOM 734 N N . PHE A 1 90 ? 9.441 -17.287 9.864 1.00 46.47 90 PHE A N 1
ATOM 735 C CA . PHE A 1 90 ? 10.866 -17.144 10.130 1.00 46.47 90 PHE A CA 1
ATOM 736 C C . PHE A 1 90 ? 11.049 -17.216 11.649 1.00 46.47 90 PHE A C 1
ATOM 738 O O . PHE A 1 90 ? 10.768 -16.237 12.341 1.00 46.47 90 PHE A O 1
ATOM 745 N N . TRP A 1 91 ? 11.456 -18.388 12.144 1.00 42.44 91 TRP A N 1
ATOM 746 C CA . TRP A 1 91 ? 11.919 -18.600 13.519 1.00 42.44 91 TRP A CA 1
ATOM 747 C C . TRP A 1 91 ? 13.447 -18.582 13.558 1.00 42.44 91 TRP A C 1
ATOM 749 O O . TRP A 1 91 ? 14.059 -19.221 12.668 1.00 42.44 91 TRP A O 1
#

pLDDT: mean 78.26, std 16.36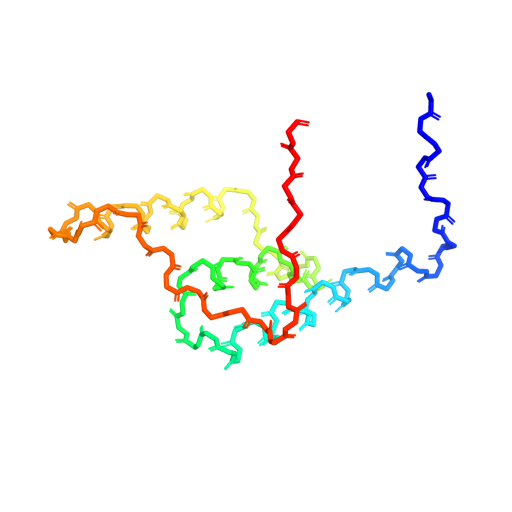, range [34.91, 95.0]

Radius of gyration: 16.28 Å; chains: 1; bounding box: 41×34×38 Å

Organism: Gibberella zeae (NCBI:txid5518)

Foldseek 3Di:
DDDDDPDDPVCVLCVLVVQLVVLVVQCVQVPPQLVSVLSNLCSPSPPVSRDDPVRSVVSVVVVVVVVVVDPDDPDDPPRDDDPPDDDDDDD

Secondary structure (DSSP, 8-state):
--------HHHHHHHHHHHHHHHHHHHHHSTT-HHHHHHHHHT-SSTTTSPPHHHHHHHHHHHHHHHHTS-PPS--------TTPPP----